Protein AF-A0A7X5VHE1-F1 (afdb_monomer)

Sequence (85 aa):
MDLGPLDLNLLGLHVHLNEVVLDIEAIPGPGNLLGNLLCAIAGLLDGVDLGGVLGNLLQNLIDALIRLLEGLGAGGAARPAAPPT

Secondary structure (DSSP, 8-state):
-PPPPPP--BTTB----SS---------STT-HHHHHHHHHHHHHHT--HHHHHHHHHHHHHHHHHHHHHHHHGGG---PPPPP-

pLDDT: mean 77.3, std 18.5, range [39.25, 98.0]

Mean predicted aligned error: 17.12 Å

Organism: NCBI:txid1105143

Structure (mmCIF, N/CA/C/O backbone):
data_AF-A0A7X5VHE1-F1
#
_entry.id   AF-A0A7X5VHE1-F1
#
loop_
_atom_site.group_PDB
_atom_site.id
_atom_site.type_symbol
_atom_site.label_atom_id
_atom_site.label_alt_id
_atom_site.label_comp_id
_atom_site.label_asym_id
_atom_site.label_entity_id
_atom_site.label_seq_id
_atom_site.pdbx_PDB_ins_code
_atom_site.Cartn_x
_atom_site.Cartn_y
_atom_site.Cartn_z
_atom_site.occupancy
_atom_site.B_iso_or_equiv
_atom_site.auth_seq_id
_atom_site.auth_comp_id
_atom_site.auth_asym_id
_atom_site.auth_atom_id
_atom_site.pdbx_PDB_model_num
ATOM 1 N N . MET A 1 1 ? -11.571 -32.701 11.189 1.00 39.25 1 MET A N 1
ATOM 2 C CA . MET A 1 1 ? -10.358 -32.948 11.994 1.00 39.25 1 MET A CA 1
ATOM 3 C C . MET A 1 1 ? -10.396 -31.868 13.044 1.00 39.25 1 MET A C 1
ATOM 5 O O . MET A 1 1 ? -9.896 -30.783 12.798 1.00 39.25 1 MET A O 1
ATOM 9 N N . ASP A 1 2 ? -11.132 -32.146 14.117 1.00 48.75 2 ASP A N 1
ATOM 10 C CA . ASP A 1 2 ? -11.461 -31.171 15.149 1.00 48.75 2 ASP A CA 1
ATOM 11 C C . ASP A 1 2 ? -10.214 -30.771 15.931 1.00 48.75 2 ASP A C 1
ATOM 13 O O . ASP A 1 2 ? -9.480 -31.619 16.450 1.00 48.75 2 ASP A O 1
ATOM 17 N N . LEU A 1 3 ? -9.998 -29.465 16.038 1.00 49.22 3 LEU A N 1
ATOM 18 C CA . LEU A 1 3 ? -9.125 -28.918 17.059 1.00 49.22 3 LEU A CA 1
ATOM 19 C C . LEU A 1 3 ? -9.823 -29.128 18.412 1.00 49.22 3 LEU A C 1
ATOM 21 O O . LEU A 1 3 ? -10.965 -28.710 18.598 1.00 49.22 3 LEU A O 1
ATOM 25 N N . GLY A 1 4 ? -9.154 -29.814 19.341 1.00 51.53 4 GLY A N 1
ATOM 26 C CA . GLY A 1 4 ? -9.670 -30.012 20.695 1.00 51.53 4 GLY A CA 1
ATOM 27 C C . GLY A 1 4 ? -9.875 -28.674 21.424 1.00 51.53 4 GLY A C 1
ATOM 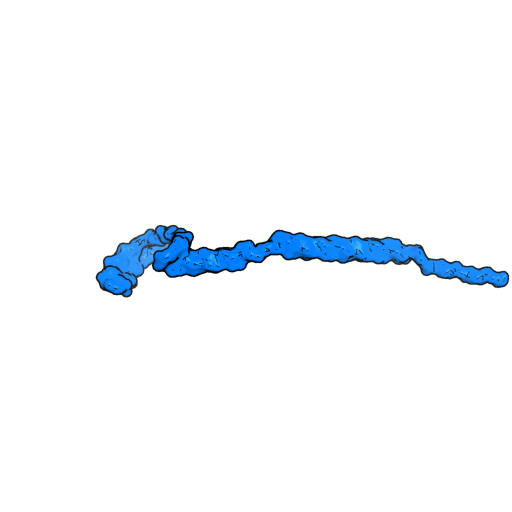28 O O . GLY A 1 4 ? -9.188 -27.701 21.105 1.00 51.53 4 GLY A O 1
ATOM 29 N N . PRO A 1 5 ? -10.803 -28.613 22.394 1.00 52.75 5 PRO A N 1
ATOM 30 C CA . PRO A 1 5 ? -11.234 -27.364 23.016 1.00 52.75 5 PRO A CA 1
ATOM 31 C C . PRO A 1 5 ? -10.056 -26.608 23.642 1.00 52.75 5 PRO A C 1
ATOM 33 O O . PRO A 1 5 ? -9.328 -27.151 24.474 1.00 52.75 5 PRO A O 1
ATOM 36 N N . LEU A 1 6 ? -9.884 -25.349 23.232 1.00 52.66 6 LEU A N 1
ATOM 37 C CA . LEU A 1 6 ? -8.848 -24.447 23.731 1.00 52.66 6 LEU A CA 1
ATOM 38 C C . LEU A 1 6 ? -9.438 -23.529 24.809 1.00 52.66 6 LEU A C 1
ATOM 40 O O . LEU A 1 6 ? -10.408 -22.819 24.557 1.00 52.66 6 LEU A O 1
ATOM 44 N N . ASP A 1 7 ? -8.839 -23.552 25.999 1.00 49.94 7 ASP A N 1
ATOM 45 C CA . ASP A 1 7 ? -9.234 -22.742 27.156 1.00 49.94 7 ASP A CA 1
ATOM 46 C C . ASP A 1 7 ? -8.307 -21.521 27.261 1.00 49.94 7 ASP A C 1
ATOM 48 O O . ASP A 1 7 ? -7.087 -21.676 27.374 1.00 49.94 7 ASP A O 1
ATOM 52 N N . LEU A 1 8 ? -8.854 -20.302 27.186 1.00 51.44 8 LEU A N 1
ATOM 53 C CA . LEU A 1 8 ? -8.071 -19.069 27.314 1.00 51.44 8 LEU A CA 1
ATOM 54 C C . LEU A 1 8 ? -8.715 -18.123 28.334 1.00 51.44 8 LEU A C 1
ATOM 56 O O . LEU A 1 8 ? -9.846 -17.677 28.164 1.00 51.44 8 LEU A O 1
ATOM 60 N N . ASN A 1 9 ? -7.968 -17.784 29.386 1.00 45.00 9 ASN A N 1
ATOM 61 C CA . ASN A 1 9 ? -8.402 -16.856 30.429 1.00 45.00 9 ASN A CA 1
ATOM 62 C C . ASN A 1 9 ? -7.986 -15.421 30.077 1.00 45.00 9 ASN A C 1
ATOM 64 O O . ASN A 1 9 ? -6.822 -15.050 30.234 1.00 45.00 9 ASN A O 1
ATOM 68 N N . LEU A 1 10 ? -8.942 -14.600 29.638 1.00 52.88 10 LEU A N 1
ATOM 69 C CA . LEU A 1 10 ? -8.728 -13.177 29.365 1.00 52.88 10 LEU A CA 1
ATOM 70 C C . LEU A 1 10 ? -9.612 -12.339 30.293 1.00 52.88 10 LEU A C 1
ATOM 72 O O . LEU A 1 10 ? -10.815 -12.216 30.082 1.00 52.88 10 LEU A O 1
ATOM 76 N N . LEU A 1 11 ? -9.002 -11.762 31.335 1.00 55.31 11 LEU A N 1
ATOM 77 C CA . LEU A 1 11 ? -9.637 -10.787 32.240 1.00 55.31 11 LEU A CA 1
ATOM 78 C C . LEU A 1 11 ? -10.905 -11.296 32.971 1.00 55.31 11 LEU A C 1
ATOM 80 O O . LEU A 1 11 ? -11.757 -10.499 33.350 1.00 55.31 11 LEU A O 1
ATOM 84 N N . GLY A 1 12 ? -11.021 -12.610 33.209 1.00 48.38 12 GLY A N 1
ATOM 85 C CA . GLY A 1 12 ? -12.108 -13.212 34.000 1.00 48.38 12 GLY A CA 1
ATOM 86 C C . GLY A 1 12 ? -13.317 -13.722 33.207 1.00 48.38 12 GLY A C 1
ATOM 87 O O . GLY A 1 12 ? -14.306 -14.119 33.819 1.00 48.38 12 GLY A O 1
ATOM 88 N N . LEU A 1 13 ? -13.257 -13.748 31.873 1.00 43.44 13 LEU A N 1
ATOM 89 C CA . LEU A 1 13 ? -14.290 -14.361 31.035 1.00 43.44 13 LEU A CA 1
ATOM 90 C C . LEU A 1 13 ? -13.842 -15.758 30.572 1.00 43.44 13 LEU A C 1
ATOM 92 O O . LEU A 1 13 ? -12.825 -15.889 29.896 1.00 43.44 13 LEU A O 1
ATOM 96 N N . HIS A 1 14 ? -14.603 -16.790 30.948 1.00 41.44 14 HIS A N 1
ATOM 97 C CA . HIS A 1 14 ? -14.341 -18.196 30.621 1.00 41.44 14 HIS A CA 1
ATOM 98 C C . HIS A 1 14 ? -15.217 -18.620 29.437 1.00 41.44 14 HIS A C 1
ATOM 100 O O . HIS A 1 14 ? -16.446 -18.559 29.532 1.00 41.44 14 HIS A O 1
ATOM 106 N N . VAL A 1 15 ? -14.607 -19.015 28.316 1.00 48.00 15 VAL A N 1
ATOM 107 C CA . VAL A 1 15 ? -15.335 -19.397 27.096 1.00 48.00 15 VAL A CA 1
ATOM 108 C C . VAL A 1 15 ? -14.749 -20.680 26.506 1.00 48.00 15 VAL A C 1
ATOM 110 O O . VAL A 1 15 ? -13.555 -20.752 26.232 1.00 48.00 15 VAL A O 1
ATOM 113 N N . HIS A 1 16 ? -15.615 -21.671 26.282 1.00 43.94 16 HIS A N 1
ATOM 114 C CA . HIS A 1 16 ? -15.324 -22.917 25.568 1.00 43.94 16 HIS A CA 1
ATOM 115 C C . HIS A 1 16 ? -15.729 -22.776 24.094 1.00 43.94 16 HIS A C 1
ATOM 117 O O . HIS A 1 16 ? -16.886 -22.458 23.818 1.00 43.94 16 HIS A O 1
ATOM 123 N N . LEU A 1 17 ? -14.817 -23.036 23.149 1.00 50.34 17 LEU A N 1
ATOM 124 C CA . LEU A 1 17 ? -15.124 -23.002 21.713 1.00 50.34 17 LEU A CA 1
ATOM 125 C C . LEU A 1 17 ? -14.694 -24.307 21.018 1.00 50.34 17 LEU A C 1
ATOM 127 O O . LEU A 1 17 ? -13.534 -24.706 21.088 1.00 50.34 17 LEU A O 1
ATOM 131 N N . ASN A 1 18 ? -15.653 -24.950 20.343 1.00 52.66 18 ASN A N 1
ATOM 132 C CA . ASN A 1 18 ? -15.418 -25.922 19.268 1.00 52.66 18 ASN A CA 1
ATOM 133 C C . ASN A 1 18 ? -15.159 -25.152 17.953 1.00 52.66 18 ASN A C 1
ATOM 135 O O . ASN A 1 18 ? -15.598 -24.007 17.853 1.00 52.66 18 ASN A O 1
ATOM 139 N N . GLU A 1 19 ? -14.436 -25.762 17.000 1.00 58.81 19 GLU A N 1
ATOM 140 C CA . GLU A 1 19 ? -13.872 -25.180 15.758 1.00 58.81 19 GLU A CA 1
ATOM 141 C C . GLU A 1 19 ? -14.547 -23.879 15.275 1.00 58.81 19 GLU A C 1
ATOM 143 O O . GLU A 1 19 ? -15.695 -23.863 14.831 1.00 58.81 19 GLU A O 1
ATOM 148 N N . VAL A 1 20 ? -13.810 -22.768 15.377 1.00 61.62 20 VAL A N 1
ATOM 149 C CA . VAL A 1 20 ? -14.304 -21.425 15.053 1.00 61.62 20 VAL A CA 1
ATOM 150 C C . VAL A 1 20 ? -13.762 -21.024 13.694 1.00 61.62 20 VAL A C 1
ATOM 152 O O . VAL A 1 20 ? -12.564 -20.785 13.543 1.00 61.62 20 VAL A O 1
ATOM 155 N N . VAL A 1 21 ? -14.646 -20.899 12.710 1.00 67.88 21 VAL A N 1
ATOM 156 C CA . VAL A 1 21 ? -14.338 -20.121 11.509 1.00 67.88 21 VAL A CA 1
ATOM 157 C C . VAL A 1 21 ? -14.435 -18.651 11.909 1.00 67.88 21 VAL A C 1
ATOM 159 O O . VAL A 1 21 ? -15.516 -18.165 12.234 1.00 67.88 21 VAL A O 1
ATOM 162 N N . LEU A 1 22 ? -13.287 -17.975 11.973 1.00 67.50 22 LEU A N 1
ATOM 163 C CA . LEU A 1 22 ? -13.193 -16.562 12.328 1.00 67.50 22 LEU A CA 1
ATOM 164 C C . LEU A 1 22 ? -12.942 -15.734 11.069 1.00 67.50 22 LEU A C 1
ATOM 166 O O . LEU A 1 22 ? -11.828 -15.714 10.546 1.00 67.50 22 LEU A O 1
ATOM 170 N N . ASP A 1 23 ? -13.970 -15.017 10.634 1.00 72.69 23 ASP A N 1
ATOM 171 C CA . ASP A 1 23 ? -13.836 -13.970 9.628 1.00 72.69 23 ASP A CA 1
ATOM 172 C C . ASP A 1 23 ? -13.335 -12.679 10.289 1.00 72.69 23 ASP A C 1
ATOM 174 O O . ASP A 1 23 ? -13.905 -12.204 11.275 1.00 72.69 23 ASP A O 1
ATOM 178 N N . ILE A 1 24 ? -12.243 -12.115 9.760 1.00 73.50 24 ILE A N 1
ATOM 179 C CA . ILE A 1 24 ? -11.638 -10.872 10.256 1.00 73.50 24 ILE A CA 1
ATOM 180 C C . ILE A 1 24 ? -11.811 -9.775 9.206 1.00 73.50 24 ILE A C 1
ATOM 182 O O . ILE A 1 24 ? -11.243 -9.846 8.118 1.00 73.50 24 ILE A O 1
ATOM 186 N N . GLU A 1 25 ? -12.544 -8.727 9.573 1.00 81.06 25 GLU A N 1
ATOM 187 C CA . GLU A 1 25 ? -12.712 -7.503 8.790 1.00 81.06 25 GLU A CA 1
ATOM 188 C C . GLU A 1 25 ? -11.990 -6.336 9.482 1.00 81.06 25 GLU A C 1
ATOM 190 O O . GLU A 1 25 ? -12.120 -6.130 10.692 1.00 81.06 25 GLU A O 1
ATOM 195 N N . ALA A 1 26 ? -11.216 -5.553 8.727 1.00 84.12 26 ALA A N 1
ATOM 196 C CA . ALA A 1 26 ? -10.541 -4.372 9.256 1.00 84.12 26 ALA A CA 1
ATOM 197 C C . ALA A 1 26 ? -11.408 -3.121 9.089 1.00 84.12 26 ALA A C 1
ATOM 199 O O . ALA A 1 26 ? -11.558 -2.599 7.988 1.00 84.12 26 ALA A O 1
ATOM 200 N N . ILE A 1 27 ? -11.931 -2.616 10.208 1.00 90.88 27 ILE A N 1
ATOM 201 C CA . ILE A 1 27 ? -12.743 -1.395 10.259 1.00 90.88 27 ILE A CA 1
ATOM 202 C C . ILE A 1 27 ? -11.926 -0.274 10.930 1.00 90.88 27 ILE A C 1
ATOM 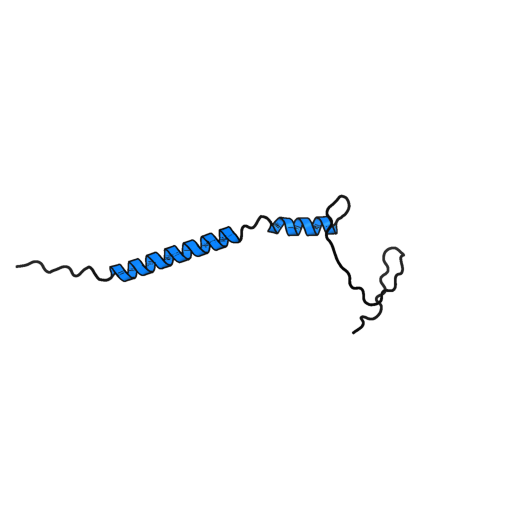204 O O . ILE A 1 27 ? -11.679 -0.347 12.142 1.00 90.88 27 ILE A O 1
ATOM 208 N N . PRO A 1 28 ? -11.494 0.769 10.198 1.00 91.31 28 PRO A N 1
ATOM 209 C CA . PRO A 1 28 ? -10.759 1.888 10.783 1.00 91.31 28 PRO A CA 1
ATOM 210 C C . PRO A 1 28 ? -11.671 2.789 11.634 1.00 91.31 28 PRO A C 1
ATOM 212 O O . PRO A 1 28 ? -12.862 2.934 11.357 1.00 91.31 28 PRO A O 1
ATOM 215 N N . GLY A 1 29 ? -11.116 3.413 12.676 1.00 94.06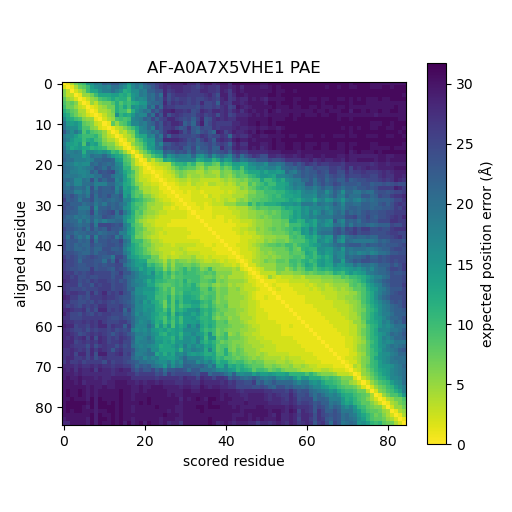 29 GLY A N 1
ATOM 216 C CA . GLY A 1 29 ? -11.848 4.342 13.545 1.00 94.06 29 GLY A CA 1
ATOM 217 C C . GLY A 1 29 ? -11.227 4.552 14.937 1.00 94.06 29 GLY A C 1
ATOM 218 O O . GLY A 1 29 ? -10.282 3.853 15.317 1.00 94.06 29 GLY A O 1
ATOM 219 N N . PRO A 1 30 ? -11.737 5.513 15.734 1.00 93.88 30 PRO A N 1
ATOM 220 C CA . PRO A 1 30 ? -11.268 5.749 17.101 1.00 93.88 30 PRO A CA 1
ATOM 221 C C . PRO A 1 30 ? -11.383 4.486 17.966 1.00 93.88 30 PRO A C 1
ATOM 223 O O . PRO A 1 30 ? -12.444 3.880 18.042 1.00 93.88 30 PRO A O 1
ATOM 226 N N . GLY A 1 31 ? -10.289 4.083 18.619 1.00 90.88 31 GLY A N 1
ATOM 227 C CA . GLY A 1 31 ? -10.250 2.880 19.464 1.00 90.88 31 GLY A CA 1
ATOM 228 C C . GLY A 1 31 ? -10.066 1.548 18.717 1.00 90.88 31 GLY A C 1
ATOM 229 O O . GLY A 1 31 ? -9.723 0.554 19.354 1.00 90.88 31 GLY A O 1
ATOM 230 N N . ASN A 1 32 ? -10.181 1.514 17.384 1.00 90.94 32 ASN A N 1
AT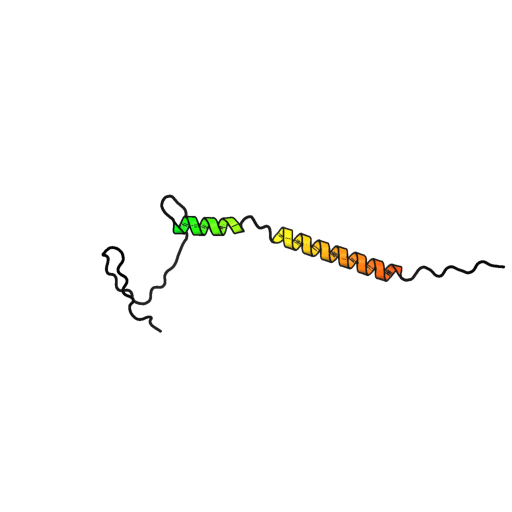OM 231 C CA . ASN A 1 32 ? -10.033 0.290 16.582 1.00 90.94 32 ASN A CA 1
ATOM 232 C C . ASN A 1 32 ? -8.567 0.003 16.233 1.00 90.94 32 ASN A C 1
ATOM 234 O O . ASN A 1 32 ? -8.147 0.139 15.086 1.00 90.94 32 ASN A O 1
ATOM 238 N N . LEU A 1 33 ? -7.764 -0.392 17.222 1.00 91.38 33 LEU A N 1
ATOM 239 C CA . LEU A 1 33 ? -6.307 -0.530 17.070 1.00 91.38 33 LEU A CA 1
ATOM 240 C C . LEU A 1 33 ? -5.895 -1.451 15.909 1.00 91.38 33 LEU A C 1
ATOM 242 O O . LEU A 1 33 ? -5.087 -1.052 15.074 1.00 91.38 33 LEU A O 1
ATOM 246 N N . LEU A 1 34 ? -6.471 -2.654 15.827 1.00 88.56 34 LEU A N 1
ATOM 247 C CA . LEU A 1 34 ? -6.126 -3.623 14.783 1.00 88.56 34 LEU A CA 1
ATOM 248 C C . LEU A 1 34 ? -6.628 -3.192 13.396 1.00 88.56 34 LEU A C 1
ATOM 250 O O . LEU A 1 34 ? -5.888 -3.310 12.425 1.00 88.56 34 LEU A O 1
ATOM 254 N N . GLY A 1 35 ? -7.846 -2.645 13.307 1.00 91.88 35 GLY A N 1
ATOM 255 C CA . GLY A 1 35 ? -8.393 -2.118 12.051 1.00 91.88 35 GLY A CA 1
ATOM 256 C C . GLY A 1 35 ? -7.561 -0.953 11.514 1.00 91.88 35 GLY A C 1
ATOM 257 O O . GLY A 1 35 ? -7.193 -0.937 10.344 1.00 91.88 35 GLY A O 1
ATOM 258 N N . ASN A 1 36 ? -7.162 -0.034 12.397 1.00 92.75 36 ASN A N 1
ATOM 259 C CA . ASN A 1 36 ? -6.273 1.074 12.056 1.00 92.75 36 ASN A CA 1
ATOM 260 C C . ASN A 1 36 ? -4.894 0.583 11.598 1.00 92.75 36 ASN A C 1
ATOM 262 O O . ASN A 1 36 ? -4.360 1.102 10.621 1.00 92.75 36 ASN A O 1
ATOM 266 N N . LEU A 1 37 ? -4.328 -0.423 12.274 1.00 91.81 37 LEU A N 1
ATOM 267 C CA . LEU A 1 37 ? -3.044 -1.010 11.894 1.00 91.81 37 LEU A CA 1
ATOM 268 C C . LEU A 1 37 ? -3.113 -1.660 10.509 1.00 91.81 37 LEU A C 1
ATOM 270 O O . LEU A 1 37 ? -2.255 -1.393 9.669 1.00 91.81 37 LEU A O 1
ATOM 274 N N . LEU A 1 38 ? -4.128 -2.489 10.255 1.00 90.19 38 LEU A N 1
ATOM 275 C CA . LEU A 1 38 ? -4.235 -3.197 8.983 1.00 90.19 38 LEU A CA 1
ATOM 276 C C . LEU A 1 38 ? -4.498 -2.227 7.824 1.00 90.19 38 LEU A C 1
ATOM 278 O O . LEU A 1 38 ? -3.858 -2.348 6.781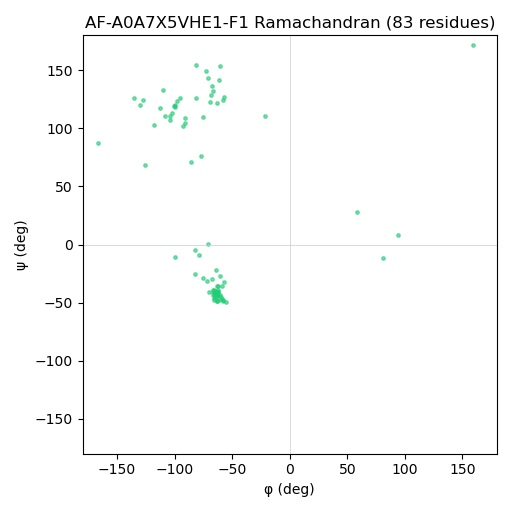 1.00 90.19 38 LEU A O 1
ATOM 282 N N . CYS A 1 39 ? -5.352 -1.216 8.023 1.00 89.88 39 CYS A N 1
ATOM 283 C CA . CYS A 1 39 ? -5.551 -0.151 7.038 1.00 89.88 39 CYS A CA 1
ATOM 284 C C . CYS A 1 39 ? -4.274 0.661 6.784 1.00 89.88 39 CYS A C 1
ATOM 286 O O . CYS A 1 39 ? -4.002 1.002 5.639 1.00 89.88 39 CYS A O 1
ATOM 288 N N . ALA A 1 40 ? -3.468 0.955 7.810 1.00 89.62 40 ALA A N 1
ATOM 289 C CA . ALA A 1 40 ? -2.205 1.672 7.630 1.00 89.62 40 ALA A CA 1
ATOM 290 C C . ALA A 1 40 ? -1.182 0.859 6.819 1.00 89.62 40 ALA A C 1
ATOM 292 O O . ALA A 1 40 ? -0.485 1.415 5.972 1.00 89.62 40 ALA A O 1
ATOM 293 N N . ILE A 1 41 ? -1.112 -0.457 7.045 1.00 89.69 41 ILE A N 1
ATOM 294 C CA . ILE A 1 41 ? -0.266 -1.358 6.253 1.00 89.69 41 ILE A CA 1
ATOM 295 C C . ILE A 1 41 ? -0.767 -1.417 4.808 1.00 89.69 41 ILE A C 1
ATOM 297 O O . ILE A 1 41 ? 0.040 -1.283 3.894 1.00 89.69 41 ILE A O 1
ATOM 301 N N . ALA A 1 42 ? -2.076 -1.566 4.590 1.00 87.31 42 ALA A N 1
ATOM 302 C CA . ALA A 1 42 ? -2.656 -1.560 3.247 1.00 87.31 42 ALA A CA 1
ATOM 303 C C . ALA A 1 42 ? -2.372 -0.237 2.512 1.00 87.31 42 ALA A C 1
ATOM 305 O O . ALA A 1 42 ? -1.886 -0.254 1.385 1.00 87.31 42 ALA A O 1
ATOM 306 N N . GLY A 1 43 ? -2.546 0.901 3.189 1.00 87.00 43 GLY A N 1
ATOM 307 C CA . GLY A 1 43 ? -2.264 2.227 2.634 1.00 87.00 43 GLY A CA 1
ATOM 308 C C . GLY A 1 43 ? -0.792 2.469 2.284 1.00 87.00 43 GLY A C 1
ATOM 309 O O . GLY A 1 43 ? -0.493 3.302 1.432 1.00 87.00 43 GLY A O 1
ATOM 310 N N . LEU A 1 44 ? 0.148 1.727 2.884 1.00 87.19 44 LEU A N 1
ATOM 311 C CA . LEU A 1 44 ? 1.558 1.775 2.478 1.00 87.19 44 LEU A CA 1
ATOM 312 C C . LEU A 1 44 ? 1.768 1.188 1.073 1.00 87.19 44 LEU A C 1
ATOM 314 O O . LEU A 1 44 ? 2.685 1.608 0.367 1.00 87.19 44 LEU A O 1
ATOM 318 N N . LEU A 1 45 ? 0.929 0.233 0.664 1.00 83.62 45 LEU A N 1
ATOM 319 C CA . LEU A 1 45 ? 1.000 -0.390 -0.656 1.00 83.62 45 LEU A CA 1
ATOM 320 C C . LEU A 1 45 ? 0.308 0.452 -1.739 1.00 83.62 45 LEU A C 1
ATOM 322 O O . LEU A 1 45 ? 0.715 0.370 -2.896 1.00 83.62 45 LEU A O 1
ATOM 326 N N . ASP A 1 46 ? -0.663 1.300 -1.384 1.00 83.94 46 ASP A N 1
ATOM 327 C CA . ASP A 1 46 ? -1.412 2.134 -2.342 1.00 83.94 46 ASP A CA 1
ATOM 328 C C . ASP A 1 46 ? -0.521 3.114 -3.128 1.00 83.94 46 ASP A C 1
ATOM 330 O O . ASP A 1 46 ? -0.839 3.497 -4.253 1.00 83.94 46 ASP A O 1
ATOM 334 N N . GLY A 1 47 ? 0.611 3.525 -2.551 1.00 79.44 47 GLY A N 1
ATOM 335 C CA . GLY A 1 47 ? 1.549 4.460 -3.178 1.00 79.44 47 GLY A CA 1
ATOM 336 C C . GLY A 1 47 ? 2.529 3.827 -4.169 1.00 79.44 47 GLY A C 1
ATOM 337 O O . GLY A 1 47 ? 3.321 4.551 -4.777 1.00 79.44 47 GLY A O 1
ATOM 338 N N . VAL A 1 48 ? 2.533 2.499 -4.321 1.00 87.94 48 VAL A N 1
ATOM 339 C CA . VAL A 1 48 ? 3.495 1.816 -5.191 1.00 87.94 48 VAL A CA 1
ATOM 340 C C . VAL A 1 48 ? 2.896 1.637 -6.586 1.00 87.94 48 VAL A C 1
ATOM 342 O O . VAL A 1 48 ? 2.117 0.719 -6.834 1.00 87.94 48 VAL A O 1
ATOM 345 N N . ASP A 1 49 ? 3.307 2.484 -7.532 1.00 89.12 49 ASP A N 1
ATOM 346 C CA . ASP A 1 49 ? 2.946 2.329 -8.946 1.00 89.12 49 ASP A CA 1
ATOM 347 C C . ASP A 1 49 ? 3.776 1.216 -9.612 1.00 89.12 49 ASP A C 1
ATOM 349 O O . ASP A 1 49 ? 4.735 1.455 -10.354 1.00 89.12 49 ASP A O 1
ATOM 353 N N . LEU A 1 50 ? 3.409 -0.040 -9.331 1.00 90.00 50 LEU A N 1
ATOM 354 C CA . LEU A 1 50 ? 4.005 -1.208 -9.989 1.00 90.00 50 LEU A CA 1
ATOM 355 C C . LEU A 1 50 ? 3.837 -1.132 -11.513 1.00 90.00 50 LEU A C 1
ATOM 357 O O . LEU A 1 50 ? 4.714 -1.593 -12.242 1.00 90.00 50 LEU A O 1
ATOM 361 N N . GLY A 1 51 ? 2.739 -0.541 -11.995 1.00 92.56 51 GLY A N 1
ATOM 362 C CA . GLY A 1 51 ? 2.465 -0.379 -13.420 1.00 92.56 51 GLY A CA 1
ATOM 363 C C . GLY A 1 51 ? 3.504 0.507 -14.102 1.00 92.56 51 GLY A C 1
ATOM 364 O O . GLY A 1 51 ? 4.091 0.102 -15.106 1.00 92.56 51 GLY A O 1
ATOM 365 N N . GLY A 1 52 ? 3.796 1.671 -13.524 1.00 94.06 52 GLY A N 1
ATOM 366 C CA . GLY A 1 52 ? 4.832 2.583 -14.007 1.00 94.06 52 GLY A CA 1
ATOM 367 C C . GLY A 1 52 ? 6.237 1.984 -13.942 1.00 94.06 52 GLY A C 1
ATOM 368 O O . GLY A 1 52 ? 7.001 2.093 -14.903 1.00 94.06 52 GLY A O 1
ATOM 369 N N . VAL A 1 53 ? 6.582 1.287 -12.854 1.00 93.56 53 VAL A N 1
ATOM 370 C CA . VAL A 1 53 ? 7.888 0.609 -12.720 1.00 93.56 53 VAL A CA 1
ATOM 371 C C . VAL A 1 53 ? 8.070 -0.466 -13.795 1.00 93.56 53 VAL A C 1
ATOM 373 O O . VAL A 1 53 ? 9.105 -0.500 -14.467 1.00 93.56 53 VAL A O 1
ATOM 376 N N . LEU A 1 54 ? 7.063 -1.320 -13.993 1.00 96.12 54 LEU A N 1
ATOM 377 C CA . LEU A 1 54 ? 7.095 -2.361 -15.021 1.00 96.12 54 LEU A CA 1
ATOM 378 C C . LEU A 1 54 ? 7.097 -1.759 -16.430 1.00 96.12 54 LEU A C 1
ATOM 380 O O . LEU A 1 54 ? 7.842 -2.226 -17.289 1.00 96.12 54 LEU A O 1
ATOM 384 N N . GLY A 1 55 ? 6.332 -0.689 -16.655 1.00 97.12 55 GLY A N 1
ATOM 385 C CA . GLY A 1 55 ? 6.326 0.056 -17.912 1.00 97.12 55 GLY A CA 1
ATOM 386 C C . GLY A 1 55 ? 7.711 0.597 -18.269 1.00 97.12 55 GLY A C 1
ATOM 387 O O . GLY A 1 55 ? 8.193 0.365 -19.375 1.00 97.12 55 GLY A O 1
ATOM 388 N N . ASN A 1 56 ? 8.396 1.233 -17.317 1.00 96.62 56 ASN A N 1
ATOM 389 C CA . ASN A 1 56 ? 9.757 1.739 -17.515 1.00 96.62 56 ASN A CA 1
ATOM 390 C C . ASN A 1 56 ? 10.757 0.613 -17.819 1.00 96.62 56 ASN A C 1
ATOM 392 O O . ASN A 1 56 ? 11.610 0.760 -18.694 1.00 96.62 56 ASN A O 1
ATOM 396 N N . LEU A 1 57 ? 10.649 -0.529 -17.132 1.00 97.31 57 LEU A N 1
ATOM 397 C CA . LEU A 1 57 ? 11.503 -1.689 -17.396 1.00 97.31 57 LEU A CA 1
ATOM 398 C C . LEU A 1 57 ? 11.292 -2.245 -18.812 1.00 97.31 57 LEU A C 1
ATOM 400 O O . LEU A 1 57 ? 12.265 -2.553 -19.501 1.00 97.31 57 LEU A O 1
ATOM 404 N N . LEU A 1 58 ? 10.037 -2.347 -19.254 1.00 97.94 58 LEU A N 1
ATOM 405 C CA . LEU A 1 58 ? 9.699 -2.817 -20.597 1.00 97.94 58 LEU A CA 1
ATOM 406 C C . LEU A 1 58 ? 10.205 -1.860 -21.682 1.00 97.94 58 LEU A C 1
ATOM 408 O O . LEU A 1 58 ? 10.753 -2.326 -22.678 1.00 97.94 58 LEU A O 1
ATOM 412 N N . GLN A 1 59 ? 10.095 -0.545 -21.475 1.00 97.94 59 GLN A N 1
ATOM 413 C CA . GLN A 1 59 ? 10.629 0.441 -22.421 1.00 97.94 59 GLN A CA 1
ATOM 414 C C . GLN A 1 59 ? 12.154 0.349 -22.537 1.00 97.94 59 GLN A C 1
ATOM 416 O O . GLN A 1 59 ? 12.682 0.254 -23.642 1.00 97.94 59 GLN A O 1
ATOM 421 N N . ASN A 1 60 ? 12.858 0.242 -21.406 1.00 97.50 60 ASN A N 1
ATOM 422 C CA . ASN A 1 60 ? 14.311 0.056 -21.404 1.00 97.50 60 ASN A CA 1
ATOM 423 C C . ASN A 1 60 ? 14.744 -1.221 -22.154 1.00 97.50 60 ASN A C 1
ATOM 425 O O . ASN A 1 60 ? 15.786 -1.229 -22.814 1.00 97.50 60 ASN A O 1
ATOM 429 N N . LEU A 1 61 ? 13.959 -2.303 -22.066 1.00 97.94 61 LEU A N 1
ATOM 430 C CA . LEU A 1 61 ? 14.209 -3.539 -22.817 1.00 97.94 61 LEU A CA 1
ATOM 431 C C . LEU A 1 61 ? 14.035 -3.302 -24.326 1.00 97.94 61 LEU A C 1
ATOM 433 O O . LEU A 1 61 ? 14.8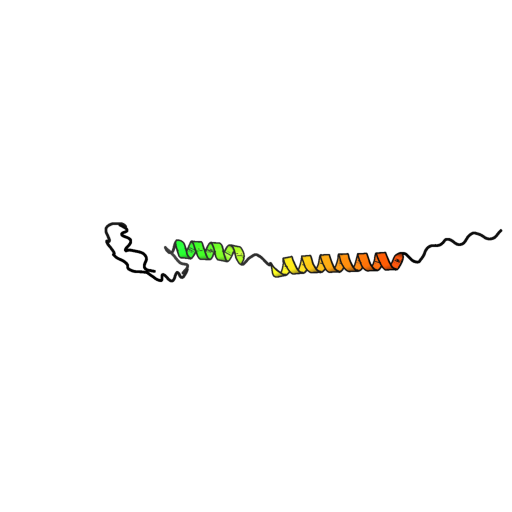99 -3.688 -25.115 1.00 97.94 61 LEU A O 1
ATOM 437 N N . ILE A 1 62 ? 12.937 -2.660 -24.729 1.00 98.00 62 ILE A N 1
ATOM 438 C CA . ILE A 1 62 ? 12.647 -2.364 -26.137 1.00 98.00 62 ILE A CA 1
ATOM 439 C C . ILE A 1 62 ? 13.774 -1.518 -26.741 1.00 98.00 62 ILE A C 1
ATOM 441 O O . ILE A 1 62 ? 14.308 -1.880 -27.791 1.00 98.00 62 ILE A O 1
ATOM 445 N N . ASP A 1 63 ? 14.212 -0.471 -26.043 1.00 97.75 63 ASP A N 1
ATOM 446 C CA . ASP A 1 63 ? 15.310 0.390 -26.491 1.00 97.75 63 ASP A CA 1
ATOM 447 C C . ASP A 1 63 ? 16.633 -0.379 -26.627 1.00 97.75 63 ASP A C 1
ATOM 449 O O . ASP A 1 63 ? 17.378 -0.200 -27.595 1.00 97.75 63 ASP A O 1
ATOM 453 N N . ALA A 1 64 ? 16.936 -1.279 -25.686 1.00 97.12 64 ALA A N 1
ATOM 454 C CA . ALA A 1 64 ? 18.123 -2.127 -25.765 1.00 97.12 64 ALA A CA 1
ATOM 455 C C . ALA A 1 64 ? 18.074 -3.088 -26.966 1.00 97.12 64 ALA A C 1
ATOM 457 O O . ALA A 1 64 ? 19.089 -3.284 -27.642 1.00 97.12 64 ALA A O 1
ATOM 458 N N . LEU A 1 65 ? 16.901 -3.659 -27.259 1.00 97.38 65 LEU A N 1
ATOM 459 C CA . LEU A 1 65 ? 16.698 -4.550 -28.400 1.00 97.38 65 LEU A CA 1
ATOM 460 C C . LEU A 1 65 ? 16.851 -3.805 -29.732 1.00 97.38 65 LEU A C 1
ATOM 462 O O . LEU A 1 65 ? 17.523 -4.309 -30.632 1.00 97.38 65 LEU A O 1
ATOM 466 N N . ILE A 1 66 ? 16.278 -2.603 -29.851 1.00 96.88 66 ILE A N 1
ATOM 467 C CA . ILE A 1 66 ? 16.403 -1.760 -31.050 1.00 96.88 66 ILE A CA 1
ATOM 468 C C . ILE A 1 66 ? 17.880 -1.477 -31.340 1.00 96.88 66 ILE A C 1
ATOM 470 O O . ILE A 1 66 ? 18.354 -1.743 -32.444 1.00 96.88 66 ILE A O 1
ATOM 474 N N . ARG A 1 67 ? 18.645 -1.055 -30.327 1.00 96.25 67 ARG A N 1
ATOM 475 C CA . ARG A 1 67 ? 20.083 -0.766 -30.471 1.00 96.25 67 ARG A CA 1
ATOM 476 C C . ARG A 1 67 ? 20.902 -1.995 -30.871 1.00 96.25 67 ARG A C 1
ATOM 478 O O . ARG A 1 67 ? 21.860 -1.872 -31.633 1.00 96.25 67 ARG A O 1
ATOM 485 N N . LEU A 1 68 ? 20.542 -3.179 -30.370 1.00 95.56 68 LEU A N 1
ATOM 486 C CA . LEU A 1 68 ? 21.186 -4.432 -30.766 1.00 95.56 68 LEU A CA 1
ATOM 487 C C .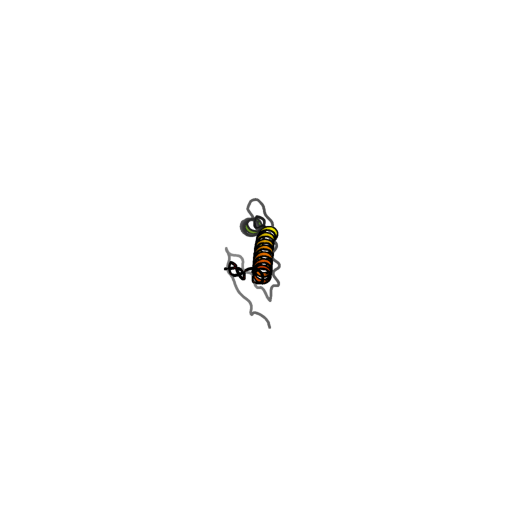 LEU A 1 68 ? 20.925 -4.746 -32.246 1.00 95.56 68 LEU A C 1
ATOM 489 O O . LEU A 1 68 ? 21.853 -5.103 -32.969 1.00 95.56 68 LEU A O 1
ATOM 493 N N . LEU A 1 69 ? 19.683 -4.589 -32.704 1.00 95.50 69 LEU A N 1
ATOM 494 C CA . LEU A 1 69 ? 19.300 -4.837 -34.096 1.00 95.50 69 LEU A CA 1
ATOM 495 C C . LEU A 1 69 ? 19.958 -3.840 -35.059 1.00 95.50 69 LEU A C 1
ATOM 497 O O . LEU A 1 69 ? 20.481 -4.247 -36.097 1.00 95.50 69 LEU A O 1
ATOM 501 N N . GLU A 1 70 ? 20.005 -2.558 -34.698 1.00 95.31 70 GLU A N 1
ATOM 502 C CA . GLU A 1 70 ? 20.719 -1.525 -35.460 1.00 95.31 70 GLU A CA 1
ATOM 503 C C . GLU A 1 70 ? 22.221 -1.829 -35.558 1.00 95.31 70 GLU A C 1
ATOM 505 O O . GLU A 1 70 ? 22.810 -1.748 -36.640 1.00 95.31 70 GLU A O 1
ATOM 510 N N . GLY A 1 71 ? 22.836 -2.260 -34.451 1.00 91.00 71 GLY A N 1
ATOM 511 C CA . GLY A 1 71 ? 24.242 -2.666 -34.415 1.00 91.00 71 GLY A CA 1
ATOM 512 C C . GLY A 1 71 ? 24.548 -3.888 -35.288 1.00 91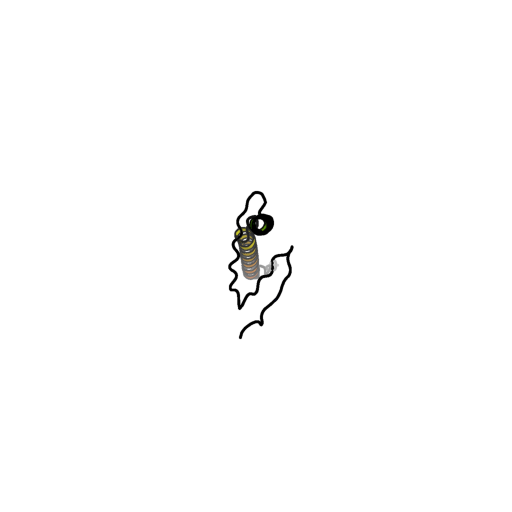.00 71 GLY A C 1
ATOM 513 O O . GLY A 1 71 ? 25.600 -3.940 -35.925 1.00 91.00 71 GLY A O 1
ATOM 514 N N . LEU A 1 72 ? 23.620 -4.845 -35.378 1.00 88.75 72 LEU A N 1
ATOM 515 C CA . LEU A 1 72 ? 23.738 -6.008 -36.266 1.00 88.75 72 LEU A CA 1
ATOM 516 C C . LEU A 1 72 ? 23.566 -5.630 -37.750 1.00 88.75 72 LEU A C 1
ATOM 518 O O . LEU A 1 72 ? 24.199 -6.242 -38.610 1.00 88.75 72 LEU A O 1
ATOM 522 N N . GLY A 1 73 ? 22.762 -4.607 -38.057 1.00 81.00 73 GLY A N 1
ATOM 523 C CA . GLY A 1 73 ? 22.575 -4.088 -39.418 1.00 81.00 73 GLY A CA 1
ATOM 524 C C . GLY A 1 73 ? 23.750 -3.248 -39.942 1.00 81.00 73 GLY A C 1
ATOM 525 O O . GLY A 1 73 ? 24.019 -3.239 -41.143 1.00 81.00 73 GLY A O 1
ATOM 526 N N . ALA A 1 74 ? 24.495 -2.582 -39.056 1.00 67.25 74 ALA A N 1
ATOM 527 C CA . ALA A 1 74 ? 25.618 -1.709 -39.417 1.00 67.25 74 ALA A CA 1
ATOM 528 C C . ALA A 1 74 ? 26.930 -2.453 -39.763 1.00 67.25 74 ALA A C 1
ATOM 530 O O . ALA A 1 74 ? 27.866 -1.846 -40.284 1.00 67.25 74 ALA A O 1
ATOM 531 N N . GLY A 1 75 ? 27.009 -3.769 -39.534 1.00 62.69 75 GLY A N 1
ATOM 532 C CA . GLY A 1 75 ? 28.214 -4.582 -39.768 1.00 62.69 75 GLY A CA 1
ATOM 533 C C . GLY A 1 75 ? 28.603 -4.826 -41.238 1.00 62.69 75 GLY A C 1
ATOM 534 O O . GLY A 1 75 ? 29.591 -5.512 -41.492 1.00 62.69 75 GLY A O 1
ATOM 535 N N . GLY A 1 76 ? 27.851 -4.299 -42.215 1.00 62.00 76 GLY A N 1
ATOM 536 C CA . GLY A 1 76 ? 28.057 -4.560 -43.650 1.00 62.00 76 GLY A CA 1
ATOM 537 C C . GLY A 1 76 ? 28.813 -3.490 -44.452 1.00 62.00 76 GLY A C 1
ATOM 538 O O . GLY A 1 76 ? 29.167 -3.747 -45.602 1.00 62.00 76 GLY A O 1
ATOM 539 N N . ALA A 1 77 ? 29.070 -2.298 -43.903 1.00 65.38 77 ALA A N 1
ATOM 540 C CA . ALA A 1 77 ? 29.478 -1.136 -44.701 1.00 65.38 77 ALA A CA 1
ATOM 541 C C . ALA A 1 77 ? 30.787 -0.478 -44.229 1.00 65.38 77 ALA A C 1
ATOM 543 O O . ALA A 1 77 ? 30.773 0.655 -43.767 1.00 65.38 77 ALA A O 1
ATOM 544 N N . ALA A 1 78 ? 31.929 -1.161 -44.386 1.00 59.34 78 ALA A N 1
ATOM 545 C CA . ALA A 1 78 ? 33.237 -0.501 -44.532 1.00 59.34 78 ALA A CA 1
ATOM 546 C C . ALA A 1 78 ? 34.331 -1.478 -45.018 1.00 59.34 78 ALA A C 1
ATOM 548 O O . ALA A 1 78 ? 35.080 -2.040 -44.224 1.00 59.34 78 ALA A O 1
ATOM 549 N N . ARG A 1 79 ? 34.484 -1.644 -46.340 1.00 58.59 79 ARG A N 1
ATOM 550 C CA . ARG A 1 79 ? 35.798 -1.959 -46.938 1.00 58.59 79 ARG A CA 1
ATOM 551 C C . ARG A 1 79 ? 36.314 -0.667 -47.573 1.00 58.59 79 ARG A C 1
ATOM 553 O O . ARG A 1 79 ? 35.718 -0.243 -48.562 1.00 58.59 79 ARG A O 1
ATOM 560 N N . PRO A 1 80 ? 37.364 -0.017 -47.044 1.00 63.97 80 PRO A N 1
ATOM 561 C CA . PRO A 1 80 ? 37.990 1.089 -47.755 1.00 63.97 80 PRO A CA 1
ATOM 562 C C . PRO A 1 80 ? 38.581 0.553 -49.067 1.00 63.97 80 PRO A C 1
ATOM 564 O O . PRO A 1 80 ? 39.375 -0.389 -49.067 1.00 63.97 80 PRO A O 1
ATOM 567 N N . ALA A 1 81 ? 38.134 1.113 -50.192 1.00 66.06 81 ALA A N 1
ATOM 568 C CA . ALA A 1 81 ? 38.707 0.844 -51.503 1.00 66.06 81 ALA A CA 1
ATOM 569 C C . ALA A 1 81 ? 40.138 1.405 -51.552 1.00 66.06 81 ALA A C 1
ATOM 571 O O . ALA A 1 81 ? 40.379 2.537 -51.133 1.00 66.06 81 ALA A O 1
ATOM 572 N N . ALA A 1 82 ? 41.083 0.594 -52.032 1.00 70.38 82 ALA A N 1
ATOM 573 C CA . ALA A 1 82 ? 42.475 0.992 -52.201 1.00 70.38 82 ALA A C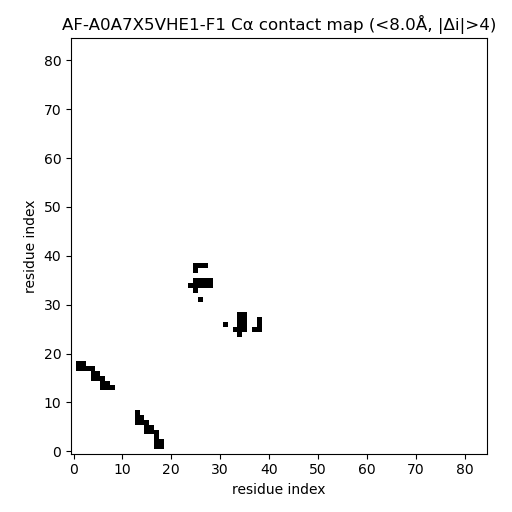A 1
ATOM 574 C C . ALA A 1 82 ? 42.595 2.173 -53.189 1.00 70.38 82 ALA A C 1
ATOM 576 O O . ALA A 1 82 ? 41.870 2.193 -54.188 1.00 70.38 82 ALA A O 1
ATOM 577 N N . PRO A 1 83 ? 43.494 3.143 -52.943 1.00 71.94 83 PRO A N 1
ATOM 578 C CA . PRO A 1 83 ? 43.715 4.250 -53.868 1.00 71.94 83 PRO A CA 1
ATOM 579 C C . PRO A 1 83 ? 44.361 3.748 -55.177 1.00 71.94 83 PRO A C 1
ATOM 581 O O . PRO A 1 83 ? 45.276 2.921 -55.111 1.00 71.94 83 PRO A O 1
ATOM 584 N N . PRO A 1 84 ? 43.905 4.212 -56.359 1.00 72.81 84 PRO A N 1
ATOM 585 C CA . PRO A 1 84 ? 44.546 3.882 -57.627 1.00 72.81 84 PRO A CA 1
ATOM 586 C C . PRO A 1 84 ? 45.903 4.589 -57.767 1.00 72.81 84 PRO A C 1
ATOM 588 O O . PRO A 1 84 ? 46.072 5.720 -57.312 1.00 72.81 84 PRO A O 1
ATOM 591 N N . THR A 1 85 ? 46.838 3.857 -58.378 1.00 73.19 85 THR A N 1
ATOM 592 C CA . THR A 1 85 ? 48.235 4.201 -58.708 1.00 73.19 85 THR A CA 1
ATOM 593 C C . THR A 1 85 ? 48.407 5.492 -59.487 1.00 73.19 85 THR A C 1
ATOM 595 O O . THR A 1 85 ? 47.595 5.701 -60.418 1.00 73.19 85 THR A O 1
#

Solvent-accessible surface area (backbone atoms only — not comparable to full-atom values): 5657 Å² total; per-residue (Å²): 135,81,62,74,75,58,82,59,86,60,96,85,50,86,58,87,49,70,81,77,90,79,88,86,80,72,57,68,56,92,89,31,63,68,16,40,50,52,51,53,57,53,56,64,56,73,75,59,61,61,66,60,56,52,48,53,54,51,49,55,50,51,55,52,51,52,54,52,52,52,56,66,65,61,76,79,80,82,79,86,77,78,82,84,133

Foldseek 3Di:
DWDPWDWDDDPHDTDTDTDDPDDDDQDDDPPSVVSVVVVVVVVVCVPDPPVVVVVVVVVVVVVVVVVVVVVVVPVPDDDPDDDDD

Radius of gyration: 32.85 Å; Cα contacts (8 Å, |Δi|>4): 31; chains: 1; bounding box: 64×39×93 Å